Protein AF-A0A951GGM6-F1 (afdb_monomer)

Structure (mmCIF, N/CA/C/O backbone):
data_AF-A0A951GGM6-F1
#
_entry.id   AF-A0A951GGM6-F1
#
loop_
_atom_site.group_PDB
_atom_site.id
_atom_site.type_symbol
_atom_site.label_atom_id
_atom_site.label_alt_id
_atom_site.label_comp_id
_atom_site.label_asym_id
_atom_site.label_entity_id
_atom_site.label_seq_id
_atom_site.pdbx_PDB_ins_code
_atom_site.Cartn_x
_atom_site.Cartn_y
_atom_site.Cartn_z
_atom_site.occupancy
_atom_site.B_iso_or_equiv
_atom_site.auth_seq_id
_atom_site.auth_comp_id
_atom_site.auth_asym_id
_atom_site.auth_atom_id
_atom_site.pdbx_PDB_model_num
ATOM 1 N N . MET A 1 1 ? 19.749 10.725 -26.216 1.00 54.31 1 MET A N 1
ATOM 2 C CA . MET A 1 1 ? 18.373 10.195 -26.106 1.00 54.31 1 MET A CA 1
ATOM 3 C C . MET A 1 1 ? 18.337 9.273 -24.904 1.00 54.31 1 MET A C 1
ATOM 5 O O . MET A 1 1 ? 19.196 8.408 -24.829 1.00 54.31 1 MET A O 1
ATOM 9 N N . ALA A 1 2 ? 17.445 9.496 -23.937 1.00 57.41 2 ALA A N 1
ATOM 10 C CA . ALA A 1 2 ? 17.295 8.562 -22.823 1.00 57.41 2 ALA A CA 1
ATOM 11 C C . ALA A 1 2 ? 16.676 7.263 -23.361 1.00 57.41 2 ALA A C 1
ATOM 13 O O . ALA A 1 2 ? 15.595 7.292 -23.945 1.00 57.41 2 ALA A O 1
ATOM 14 N N . GLU A 1 3 ? 17.410 6.161 -23.221 1.00 61.31 3 GLU A N 1
ATOM 15 C CA . GLU A 1 3 ? 17.021 4.809 -23.633 1.00 61.31 3 GLU A CA 1
ATOM 16 C C . GLU A 1 3 ? 15.601 4.456 -23.146 1.00 61.31 3 GLU A C 1
ATOM 18 O O . GLU A 1 3 ? 15.288 4.731 -21.982 1.00 61.31 3 GLU A O 1
ATOM 23 N N . PRO A 1 4 ? 14.735 3.825 -23.961 1.00 66.69 4 PRO A N 1
ATOM 24 C CA . PRO A 1 4 ? 13.359 3.467 -23.584 1.00 66.69 4 PRO A CA 1
ATOM 25 C C . PRO A 1 4 ? 13.258 2.649 -22.282 1.00 66.69 4 PRO A C 1
ATOM 27 O O . PRO A 1 4 ? 12.290 2.797 -21.533 1.00 66.69 4 PRO A O 1
ATOM 30 N N . TYR A 1 5 ? 14.301 1.889 -21.937 1.00 61.59 5 TYR A N 1
ATOM 31 C CA . TYR A 1 5 ? 14.428 1.183 -20.657 1.00 61.59 5 TYR A CA 1
ATOM 32 C C . TYR A 1 5 ? 14.441 2.105 -19.430 1.00 61.59 5 TYR A C 1
ATOM 34 O O . TYR A 1 5 ? 13.931 1.743 -18.369 1.00 61.59 5 TYR A O 1
ATOM 42 N N . SER A 1 6 ? 15.009 3.306 -19.555 1.00 77.75 6 SER A N 1
ATOM 43 C CA . SER A 1 6 ? 15.087 4.265 -18.448 1.00 77.75 6 SER A CA 1
ATOM 44 C C . SER A 1 6 ? 13.716 4.837 -18.087 1.00 77.75 6 SER A C 1
ATOM 46 O O . SER A 1 6 ? 13.400 4.971 -16.907 1.00 77.75 6 SER A O 1
ATOM 48 N N . ARG A 1 7 ? 12.862 5.090 -19.088 1.00 78.81 7 ARG A N 1
ATOM 49 C CA . ARG A 1 7 ? 11.504 5.604 -18.876 1.00 78.81 7 ARG A CA 1
AT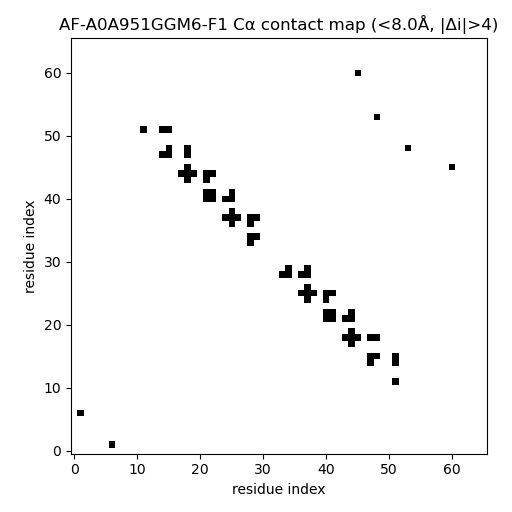OM 50 C C . ARG A 1 7 ? 10.613 4.559 -18.209 1.00 78.81 7 ARG A C 1
ATOM 52 O O . ARG A 1 7 ? 9.970 4.880 -17.218 1.00 78.81 7 ARG A O 1
ATOM 59 N N . LEU A 1 8 ? 10.647 3.316 -18.693 1.00 82.00 8 LEU A N 1
ATOM 60 C CA . LEU A 1 8 ? 9.874 2.214 -18.112 1.00 82.00 8 LEU A CA 1
ATOM 61 C C . LEU A 1 8 ? 10.261 1.951 -16.648 1.00 82.00 8 LEU A C 1
ATOM 63 O O . LEU A 1 8 ? 9.399 1.749 -15.793 1.00 82.00 8 LEU A O 1
ATOM 67 N N . ARG A 1 9 ? 11.563 2.004 -16.334 1.00 83.75 9 ARG A N 1
ATOM 68 C CA . ARG A 1 9 ? 12.053 1.861 -14.956 1.00 83.75 9 ARG A CA 1
ATOM 69 C C . ARG A 1 9 ? 11.558 2.991 -14.054 1.00 83.75 9 ARG A C 1
ATOM 71 O O . ARG A 1 9 ? 11.133 2.723 -12.935 1.00 83.75 9 ARG A O 1
ATOM 78 N N . LEU A 1 10 ? 11.619 4.236 -14.525 1.00 87.06 10 LEU A N 1
ATOM 79 C CA . LEU A 1 10 ? 11.148 5.391 -13.758 1.00 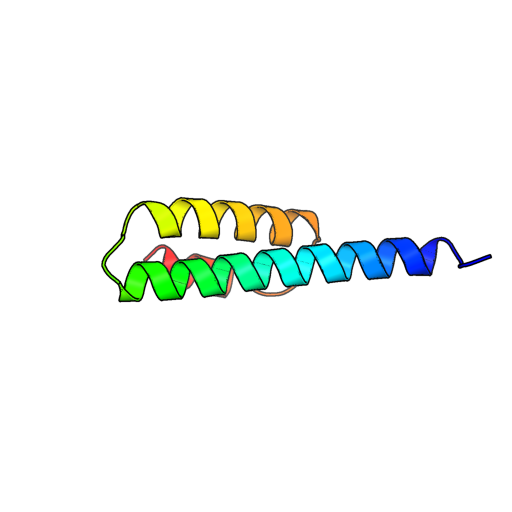87.06 10 LEU A CA 1
ATOM 80 C C . LEU A 1 10 ? 9.636 5.346 -13.532 1.00 87.06 10 LEU A C 1
ATOM 82 O O . LEU A 1 10 ? 9.184 5.650 -12.435 1.00 87.06 10 LEU A O 1
ATOM 86 N N . GLU A 1 11 ? 8.867 4.922 -14.531 1.00 87.75 11 GLU A N 1
ATOM 87 C CA . GLU A 1 11 ? 7.420 4.746 -14.408 1.00 87.75 11 GLU A CA 1
ATOM 88 C C . GLU A 1 11 ? 7.065 3.651 -13.394 1.00 87.75 11 GLU A C 1
ATOM 90 O O . GLU A 1 11 ? 6.246 3.870 -12.502 1.00 87.75 11 GLU A O 1
ATOM 95 N N . THR A 1 12 ? 7.745 2.503 -13.465 1.00 89.06 12 THR A N 1
ATOM 96 C CA . THR A 1 12 ? 7.589 1.397 -12.503 1.00 89.06 12 THR A CA 1
ATOM 97 C C . THR A 1 12 ? 7.906 1.853 -11.076 1.00 89.06 12 THR A C 1
ATOM 99 O O . THR A 1 12 ? 7.162 1.560 -10.136 1.00 89.06 12 THR A O 1
ATOM 102 N N . LEU A 1 13 ? 8.991 2.617 -10.907 1.00 89.94 13 LEU A N 1
ATOM 103 C CA . LEU A 1 13 ? 9.381 3.179 -9.617 1.00 89.94 13 LEU A CA 1
ATOM 104 C C . LEU A 1 13 ? 8.337 4.179 -9.108 1.00 89.94 13 LEU A C 1
ATOM 106 O O . LEU A 1 13 ? 7.891 4.065 -7.971 1.00 89.94 13 LEU A O 1
ATOM 110 N N . ALA A 1 14 ? 7.902 5.119 -9.948 1.00 91.69 14 ALA A N 1
ATOM 111 C CA . ALA A 1 14 ? 6.925 6.137 -9.573 1.00 91.69 14 ALA A CA 1
ATOM 112 C C . ALA A 1 14 ? 5.587 5.519 -9.139 1.00 91.69 14 ALA A C 1
ATOM 114 O O . ALA A 1 14 ? 5.020 5.917 -8.122 1.00 91.69 14 ALA A O 1
ATOM 115 N N . ARG A 1 15 ? 5.108 4.504 -9.867 1.00 91.94 15 ARG A N 1
ATOM 116 C CA . ARG A 1 15 ? 3.892 3.763 -9.511 1.00 91.94 15 ARG A CA 1
ATOM 117 C C . ARG A 1 15 ? 4.056 3.005 -8.187 1.00 91.94 15 ARG A C 1
ATOM 119 O O . ARG A 1 15 ? 3.147 3.033 -7.361 1.00 91.94 15 ARG A O 1
ATOM 126 N N . SER A 1 16 ? 5.223 2.408 -7.939 1.00 87.94 16 SER A N 1
ATOM 127 C CA . SER A 1 16 ? 5.526 1.749 -6.658 1.00 87.94 16 SER A CA 1
ATOM 128 C C . SER A 1 16 ? 5.513 2.734 -5.482 1.00 87.94 16 SER A C 1
ATOM 130 O O . SER A 1 16 ? 4.939 2.443 -4.433 1.00 87.94 16 SER A O 1
ATOM 132 N N . GLU A 1 17 ? 6.110 3.917 -5.649 1.00 93.56 17 GLU A N 1
ATOM 133 C CA . GLU A 1 17 ? 6.110 4.958 -4.613 1.00 93.56 17 GLU A CA 1
ATOM 134 C C . GLU A 1 17 ? 4.706 5.514 -4.345 1.00 93.56 17 GLU A C 1
ATOM 136 O O . GLU A 1 17 ? 4.337 5.728 -3.188 1.00 93.56 17 GLU A O 1
ATOM 141 N N . LEU A 1 18 ? 3.883 5.676 -5.387 1.00 93.69 18 LEU A N 1
ATOM 142 C CA . LEU A 1 18 ? 2.483 6.074 -5.235 1.00 93.69 18 LEU A CA 1
ATOM 143 C C . LEU A 1 18 ? 1.703 5.068 -4.376 1.00 93.69 18 LEU A C 1
ATOM 145 O O . LEU A 1 18 ? 1.022 5.464 -3.427 1.00 93.69 18 LEU A O 1
ATOM 149 N N . ALA A 1 19 ? 1.848 3.771 -4.658 1.00 91.19 19 ALA A N 1
ATOM 150 C CA . ALA A 1 19 ? 1.189 2.720 -3.890 1.00 91.19 19 ALA A CA 1
ATOM 151 C C . ALA A 1 19 ? 1.648 2.707 -2.417 1.00 91.19 19 ALA A C 1
ATOM 153 O O . ALA A 1 19 ? 0.824 2.612 -1.504 1.00 91.19 19 ALA A O 1
ATOM 154 N N . ARG A 1 20 ? 2.948 2.907 -2.145 1.00 89.94 20 ARG A N 1
ATOM 155 C CA . ARG A 1 20 ? 3.470 3.052 -0.769 1.00 89.94 20 ARG A CA 1
ATOM 156 C C . ARG A 1 20 ? 2.894 4.271 -0.039 1.00 89.94 20 ARG A C 1
ATOM 158 O O . ARG A 1 20 ? 2.570 4.186 1.152 1.00 89.94 20 ARG A O 1
ATOM 165 N N . ALA A 1 21 ? 2.736 5.396 -0.733 1.00 94.75 21 ALA A N 1
ATOM 166 C CA . ALA A 1 21 ? 2.137 6.599 -0.162 1.00 94.75 21 ALA A CA 1
ATOM 167 C C . ALA A 1 21 ? 0.654 6.385 0.193 1.00 94.75 21 ALA A C 1
ATOM 169 O O . ALA A 1 21 ? 0.207 6.813 1.261 1.00 94.75 21 ALA A O 1
ATOM 170 N N . MET A 1 22 ? -0.098 5.671 -0.652 1.00 92.38 22 MET A N 1
ATOM 171 C CA . MET A 1 22 ? -1.493 5.295 -0.385 1.00 92.38 2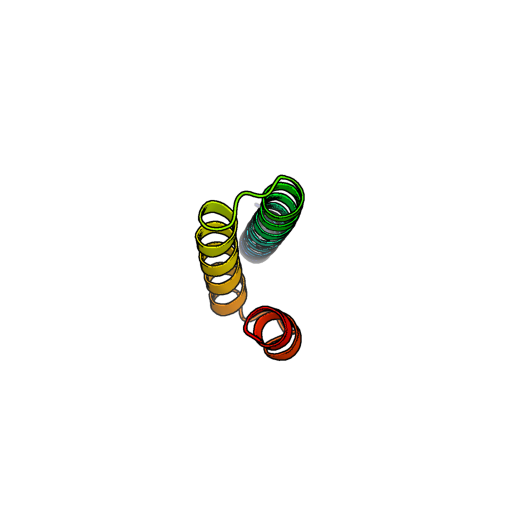2 MET A CA 1
ATOM 172 C C . MET A 1 22 ? -1.621 4.418 0.869 1.00 92.38 22 MET A C 1
ATOM 174 O O . MET A 1 22 ? -2.441 4.725 1.737 1.00 92.38 22 MET A O 1
ATOM 178 N N . VAL A 1 23 ? -0.763 3.401 1.026 1.00 90.88 23 VAL A N 1
ATOM 179 C CA . VAL A 1 23 ? -0.712 2.550 2.233 1.00 90.88 23 VAL A CA 1
ATOM 180 C C . VAL A 1 23 ? -0.420 3.377 3.487 1.00 90.88 23 VAL A C 1
ATOM 182 O O . VAL A 1 23 ? -1.114 3.250 4.496 1.00 90.88 23 VAL A O 1
ATOM 185 N N . THR A 1 24 ? 0.567 4.274 3.420 1.00 92.25 24 THR A N 1
ATOM 186 C CA . THR A 1 24 ? 0.918 5.159 4.544 1.00 92.25 24 THR A CA 1
ATOM 187 C C . THR A 1 24 ? -0.264 6.049 4.939 1.00 92.25 24 THR A C 1
ATOM 189 O O . THR A 1 24 ? -0.596 6.175 6.118 1.00 92.25 24 THR A O 1
ATOM 192 N N . ARG A 1 25 ? -0.962 6.628 3.957 1.00 92.06 25 ARG A N 1
ATOM 193 C CA . ARG A 1 25 ? -2.154 7.453 4.193 1.00 92.06 25 ARG A CA 1
ATOM 194 C C . ARG A 1 25 ? -3.309 6.646 4.786 1.00 92.06 25 ARG A C 1
ATOM 196 O O . ARG A 1 25 ? -4.010 7.157 5.658 1.00 92.06 25 ARG A O 1
ATOM 203 N N . ALA A 1 26 ? -3.511 5.411 4.331 1.00 89.69 26 ALA A N 1
ATOM 204 C CA . ALA A 1 26 ? -4.520 4.515 4.882 1.00 89.69 26 ALA A CA 1
ATOM 205 C C . ALA A 1 26 ? -4.249 4.224 6.367 1.00 89.69 26 ALA A C 1
ATOM 207 O O . ALA A 1 26 ? -5.158 4.368 7.181 1.00 89.69 26 ALA A O 1
ATOM 208 N N . ALA A 1 27 ? -2.999 3.921 6.734 1.00 88.12 27 ALA A N 1
ATOM 209 C CA . ALA A 1 27 ? -2.593 3.702 8.123 1.00 88.12 27 ALA A CA 1
ATOM 210 C C . ALA A 1 27 ? -2.839 4.931 9.017 1.00 88.12 27 ALA A C 1
ATOM 212 O O . ALA A 1 27 ? -3.393 4.800 10.107 1.00 88.12 27 ALA A O 1
ATOM 213 N N . LEU A 1 28 ? -2.503 6.137 8.543 1.00 91.88 28 LEU A N 1
ATOM 214 C CA . LEU A 1 28 ? -2.774 7.376 9.286 1.00 91.88 28 LEU A CA 1
ATOM 215 C C . LEU A 1 28 ? -4.276 7.611 9.500 1.00 91.88 28 LEU A C 1
ATOM 217 O O . LEU A 1 28 ? -4.687 8.064 10.564 1.00 91.88 28 LEU A O 1
ATOM 221 N N . ARG A 1 29 ? -5.107 7.284 8.505 1.00 88.12 29 ARG A N 1
ATOM 222 C CA . ARG A 1 29 ? -6.569 7.421 8.597 1.00 88.12 29 ARG A CA 1
ATOM 223 C C . ARG A 1 29 ? -7.196 6.403 9.544 1.00 88.12 29 ARG A C 1
ATOM 225 O O . ARG A 1 29 ? -8.049 6.787 10.338 1.00 88.12 29 ARG A O 1
ATOM 232 N N . GLN A 1 30 ? -6.716 5.159 9.528 1.00 86.00 30 GLN A N 1
ATOM 233 C CA . GLN A 1 30 ? -7.120 4.151 10.514 1.00 86.00 30 GLN A CA 1
ATOM 234 C C . GLN A 1 30 ? -6.767 4.595 11.936 1.00 86.00 30 GLN A C 1
ATOM 236 O O . GLN A 1 30 ? -7.609 4.513 12.825 1.00 86.00 30 GLN A O 1
ATOM 241 N N . ALA A 1 31 ? -5.557 5.130 12.144 1.00 89.12 31 ALA A N 1
ATOM 242 C CA . ALA A 1 31 ? -5.138 5.661 13.441 1.00 89.12 31 ALA A CA 1
ATOM 243 C C . ALA A 1 31 ? -5.998 6.853 13.908 1.00 89.12 31 ALA A C 1
ATOM 245 O O . ALA A 1 31 ? -6.158 7.060 15.107 1.00 89.12 31 ALA A O 1
ATOM 246 N N . ALA A 1 32 ? -6.582 7.607 12.972 1.00 90.25 32 ALA A N 1
ATOM 247 C CA . ALA A 1 32 ? -7.513 8.701 13.246 1.00 90.25 32 ALA A CA 1
ATOM 248 C C . ALA A 1 32 ? -8.983 8.252 13.410 1.00 90.25 32 ALA A C 1
ATOM 250 O O . ALA A 1 32 ? -9.855 9.099 13.600 1.00 90.25 32 ALA A O 1
ATOM 251 N N . GLY A 1 33 ? -9.274 6.947 13.334 1.00 87.69 33 GLY A N 1
ATOM 252 C CA . GLY A 1 33 ? -10.619 6.390 13.515 1.00 87.69 33 GLY A CA 1
ATOM 253 C C . GLY A 1 33 ? -11.514 6.409 12.270 1.00 87.69 33 GLY A C 1
ATOM 254 O O . GLY A 1 33 ? -12.689 6.061 12.364 1.00 87.69 33 GLY A O 1
ATOM 255 N N . ASP A 1 34 ? -10.989 6.778 11.098 1.00 78.81 34 ASP A N 1
ATOM 256 C CA . ASP A 1 34 ? -11.706 6.652 9.824 1.00 78.81 34 ASP A CA 1
ATOM 257 C C . ASP A 1 34 ? -11.529 5.228 9.289 1.00 78.81 34 ASP A C 1
ATOM 259 O O . ASP A 1 34 ? -10.410 4.798 9.019 1.00 78.81 34 ASP A O 1
ATOM 263 N N . ILE A 1 35 ? -12.629 4.485 9.153 1.00 69.50 35 ILE A N 1
ATOM 264 C CA . ILE A 1 35 ? -12.620 3.060 8.776 1.00 69.50 35 ILE A CA 1
ATOM 265 C C . ILE A 1 35 ? -12.974 2.856 7.293 1.00 69.50 35 ILE A C 1
ATOM 267 O O . ILE A 1 35 ? -12.574 1.859 6.687 1.00 69.50 35 ILE A O 1
ATOM 271 N N . ALA A 1 36 ? -13.693 3.796 6.670 1.00 75.62 36 ALA A N 1
ATOM 272 C CA . ALA A 1 36 ? -14.157 3.655 5.289 1.00 75.62 36 ALA A CA 1
ATOM 273 C C . ALA A 1 36 ? -13.102 4.131 4.283 1.00 75.62 36 ALA A C 1
ATOM 275 O O . ALA A 1 36 ? -12.803 3.437 3.308 1.00 75.62 36 ALA A O 1
ATOM 276 N N . ALA A 1 37 ? -12.486 5.285 4.537 1.00 75.38 37 ALA A N 1
ATOM 277 C CA . ALA A 1 37 ? -11.523 5.866 3.614 1.00 75.38 37 ALA A CA 1
ATOM 278 C C . ALA A 1 37 ? -10.182 5.106 3.485 1.00 75.38 37 ALA A C 1
ATOM 280 O O . ALA A 1 37 ? -9.564 5.198 2.422 1.00 75.38 37 ALA A O 1
ATOM 281 N N . PRO A 1 38 ? -9.698 4.348 4.489 1.00 78.88 38 PRO A N 1
ATOM 282 C CA . PRO A 1 38 ? -8.524 3.494 4.323 1.00 78.88 38 PRO A CA 1
ATOM 283 C C . PRO A 1 38 ? -8.738 2.320 3.369 1.00 78.88 38 PRO A C 1
ATOM 285 O O . PRO A 1 38 ? -7.787 1.924 2.709 1.00 78.88 38 PRO A O 1
ATOM 288 N N . ARG A 1 39 ? -9.951 1.754 3.285 1.00 83.00 39 ARG A N 1
ATOM 289 C CA . ARG A 1 39 ? -10.212 0.559 2.456 1.00 83.00 39 ARG A CA 1
ATOM 290 C C . ARG A 1 39 ? -10.024 0.863 0.974 1.00 83.00 39 ARG A C 1
ATOM 292 O O . ARG A 1 39 ? -9.281 0.155 0.311 1.00 83.00 39 ARG A O 1
ATOM 299 N N . LEU A 1 40 ? -10.586 1.978 0.508 1.00 88.69 40 LEU 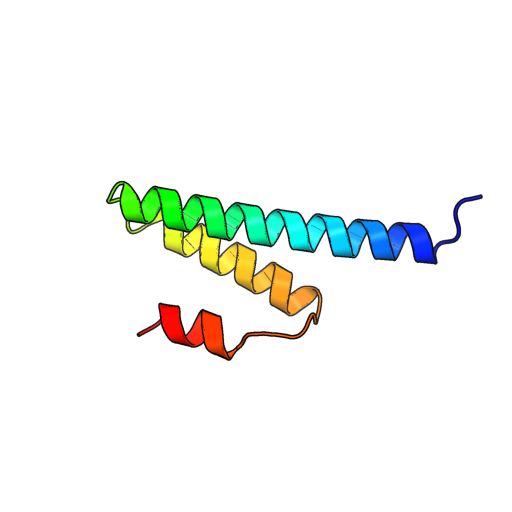A N 1
ATOM 300 C CA . LEU A 1 40 ? -10.411 2.453 -0.869 1.00 88.69 40 LEU A CA 1
ATOM 301 C C . LEU A 1 40 ? -8.933 2.696 -1.210 1.00 88.69 40 LEU A C 1
ATOM 303 O O . LEU A 1 40 ? -8.455 2.240 -2.241 1.00 88.69 40 LEU A O 1
ATOM 307 N N . LEU A 1 41 ? -8.185 3.343 -0.307 1.00 87.12 41 LEU A N 1
ATOM 308 C CA . LEU A 1 41 ? -6.750 3.592 -0.498 1.00 87.12 41 LEU A CA 1
ATOM 309 C C . LEU A 1 41 ? -5.929 2.296 -0.565 1.00 87.12 41 LEU A C 1
ATOM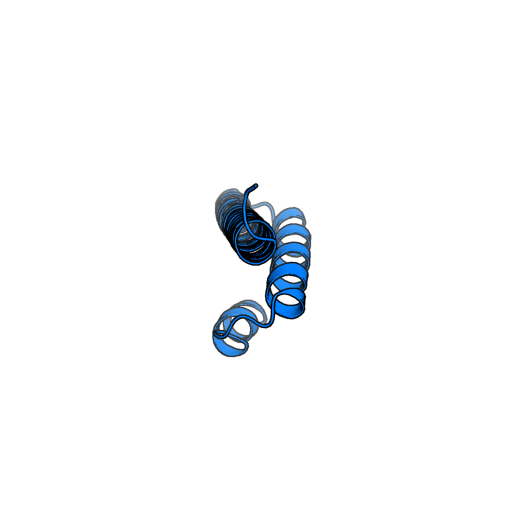 311 O O . LEU A 1 41 ? -4.949 2.227 -1.303 1.00 87.12 41 LEU A O 1
ATOM 315 N N . LEU A 1 42 ? -6.303 1.281 0.216 1.00 87.88 42 LEU A N 1
ATOM 316 C CA . LEU A 1 42 ? -5.633 -0.018 0.204 1.00 87.88 42 LEU A CA 1
ATOM 317 C C . LEU A 1 42 ? -5.975 -0.830 -1.048 1.00 87.88 42 LEU A C 1
ATOM 319 O O . LEU A 1 42 ? -5.083 -1.477 -1.591 1.00 87.88 42 LEU A O 1
ATOM 323 N N . ASP A 1 43 ? -7.221 -0.779 -1.523 1.00 91.12 43 ASP A N 1
ATOM 324 C CA . ASP A 1 43 ? -7.634 -1.463 -2.751 1.00 91.12 43 ASP A CA 1
ATOM 325 C C . ASP A 1 43 ? -6.943 -0.852 -3.988 1.00 91.12 43 ASP A C 1
ATOM 327 O O . ASP A 1 43 ? -6.428 -1.589 -4.829 1.00 91.12 43 ASP A O 1
ATOM 331 N N . GLU A 1 44 ? -6.829 0.479 -4.062 1.00 91.19 44 GLU A N 1
ATOM 332 C CA . GLU A 1 44 ? -6.079 1.169 -5.125 1.00 91.19 44 GLU A CA 1
ATOM 333 C C . GLU A 1 44 ? -4.578 0.841 -5.084 1.00 91.19 44 GLU A C 1
ATOM 335 O O . GLU A 1 44 ? -3.978 0.523 -6.114 1.00 91.19 44 GLU A O 1
ATOM 340 N N . ALA A 1 45 ? -3.962 0.848 -3.896 1.00 89.69 45 ALA A N 1
ATOM 341 C CA . ALA A 1 45 ? -2.559 0.465 -3.744 1.00 89.69 45 ALA A CA 1
ATOM 342 C C . ALA A 1 45 ? -2.316 -0.997 -4.157 1.00 89.69 45 ALA A C 1
ATOM 344 O O . ALA A 1 45 ? -1.321 -1.301 -4.817 1.00 89.69 45 ALA A O 1
ATOM 345 N N . ALA A 1 46 ? -3.233 -1.900 -3.795 1.00 89.50 46 ALA A N 1
ATOM 346 C CA . ALA A 1 46 ? -3.151 -3.312 -4.146 1.00 89.50 46 ALA A CA 1
ATOM 347 C C . ALA A 1 46 ? -3.246 -3.535 -5.661 1.00 89.50 46 ALA A C 1
ATOM 349 O O . ALA A 1 46 ? -2.466 -4.322 -6.196 1.00 89.50 46 ALA A O 1
ATOM 350 N N . ALA A 1 47 ? -4.137 -2.823 -6.358 1.00 90.56 47 ALA A N 1
ATOM 351 C CA . ALA A 1 47 ? -4.234 -2.888 -7.815 1.00 90.56 47 ALA A CA 1
ATOM 352 C C . ALA A 1 47 ? -2.921 -2.457 -8.489 1.00 90.56 47 ALA A C 1
ATOM 354 O O . ALA A 1 47 ? -2.424 -3.149 -9.375 1.00 90.56 47 ALA A O 1
ATOM 355 N N . ILE A 1 48 ? -2.290 -1.377 -8.009 1.00 88.31 48 ILE A N 1
ATOM 356 C CA . ILE A 1 48 ? -1.004 -0.917 -8.551 1.00 88.31 48 ILE A CA 1
ATOM 357 C C . ILE A 1 48 ? 0.088 -1.975 -8.363 1.00 88.31 48 ILE A C 1
ATOM 359 O O . ILE A 1 48 ? 0.816 -2.265 -9.311 1.00 88.31 48 ILE A O 1
ATOM 363 N N . PHE A 1 49 ? 0.207 -2.576 -7.175 1.00 85.25 49 PHE A N 1
ATOM 364 C CA . PHE A 1 49 ? 1.201 -3.629 -6.943 1.00 85.25 49 PHE A CA 1
ATOM 365 C C . PHE A 1 49 ? 0.944 -4.883 -7.789 1.00 85.25 49 PHE A C 1
ATOM 367 O O . PHE A 1 49 ? 1.896 -5.470 -8.303 1.00 85.25 49 PHE A O 1
ATOM 374 N N . GLN A 1 50 ? -0.323 -5.264 -7.985 1.00 86.75 50 GLN A N 1
ATOM 375 C CA . GLN A 1 50 ? -0.697 -6.375 -8.866 1.00 86.75 50 GLN A CA 1
ATOM 376 C C . GLN A 1 50 ? -0.321 -6.094 -10.326 1.00 86.75 50 GLN A C 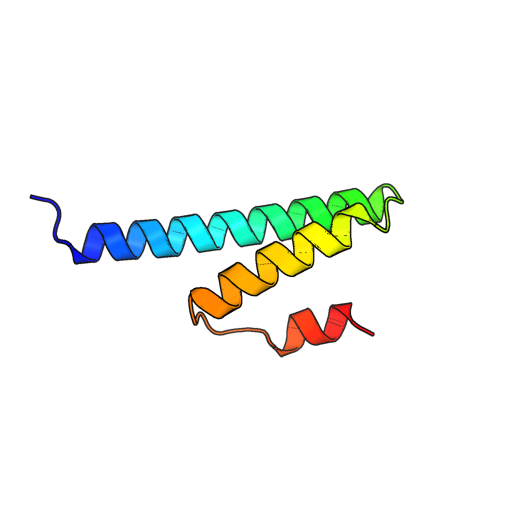1
ATOM 378 O O . GLN A 1 50 ? 0.263 -6.953 -10.981 1.00 86.75 50 GLN A O 1
ATOM 383 N N . GLU A 1 51 ? -0.597 -4.886 -10.822 1.00 86.69 51 GLU A N 1
ATOM 384 C CA . GLU A 1 51 ? -0.275 -4.478 -12.194 1.00 86.69 51 GLU A CA 1
ATOM 385 C C . GLU A 1 51 ? 1.235 -4.379 -12.454 1.00 86.69 51 GLU A C 1
ATOM 387 O O . GLU A 1 51 ? 1.689 -4.674 -13.558 1.00 86.69 51 GLU A O 1
ATOM 392 N N . LEU A 1 52 ? 2.030 -3.982 -11.455 1.00 84.94 52 LEU A N 1
ATOM 393 C CA . LEU A 1 52 ? 3.488 -3.889 -11.582 1.00 84.94 52 LEU A CA 1
ATOM 394 C C . LEU A 1 52 ? 4.193 -5.252 -11.530 1.00 84.94 52 LEU A C 1
ATOM 396 O O . LEU A 1 52 ? 5.386 -5.325 -11.827 1.00 84.94 52 LEU A O 1
ATOM 400 N N . GLY A 1 53 ? 3.490 -6.324 -11.143 1.00 73.31 53 GLY A N 1
ATOM 401 C CA . GLY A 1 53 ? 4.049 -7.678 -11.054 1.00 73.31 53 GLY A CA 1
AT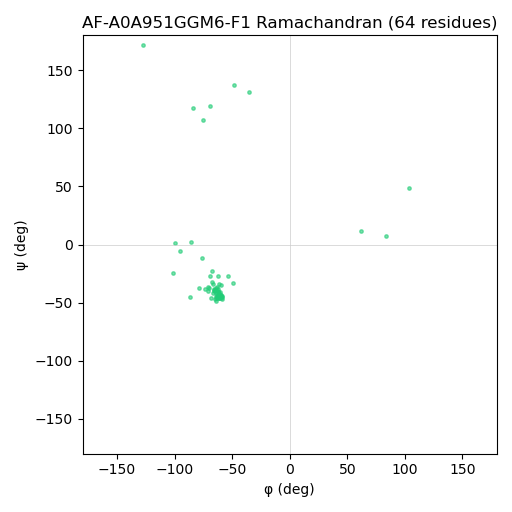OM 402 C C . GLY A 1 53 ? 5.198 -7.820 -10.047 1.00 73.31 53 GLY A C 1
ATOM 403 O O . GLY A 1 53 ? 5.898 -8.833 -10.048 1.00 73.31 53 GLY A O 1
ATOM 404 N N . THR A 1 54 ? 5.425 -6.815 -9.199 1.00 56.75 54 THR A N 1
ATOM 405 C CA . THR A 1 54 ? 6.495 -6.827 -8.204 1.00 56.75 54 THR A CA 1
ATOM 406 C C . THR A 1 54 ? 6.106 -7.735 -7.040 1.00 56.75 54 THR A C 1
ATOM 408 O O . THR A 1 54 ? 5.253 -7.370 -6.233 1.00 56.75 54 THR A O 1
ATOM 411 N N . LEU A 1 55 ? 6.762 -8.903 -6.968 1.00 57.38 55 LEU A N 1
ATOM 412 C CA . LEU A 1 55 ? 7.106 -9.614 -5.725 1.00 57.38 55 LEU A CA 1
ATOM 413 C C . LEU A 1 55 ? 7.445 -8.573 -4.636 1.00 57.38 55 LEU A C 1
ATOM 415 O O . LEU A 1 55 ? 8.218 -7.659 -4.908 1.00 57.38 55 LEU A O 1
ATOM 419 N N . ASP A 1 56 ? 6.936 -8.582 -3.412 1.00 45.53 56 ASP A N 1
ATOM 420 C CA . ASP A 1 56 ? 6.370 -9.628 -2.571 1.00 45.53 56 ASP A CA 1
ATOM 421 C C . ASP A 1 56 ? 4.974 -9.221 -2.055 1.00 45.53 56 ASP A C 1
ATOM 423 O O . ASP A 1 56 ? 4.594 -8.061 -2.127 1.00 45.53 56 ASP A O 1
ATOM 427 N N . GLU A 1 57 ? 4.268 -10.160 -1.416 1.00 44.75 57 GLU A N 1
ATOM 428 C CA . GLU A 1 57 ? 3.168 -9.916 -0.459 1.00 44.75 57 GLU A CA 1
ATOM 429 C C . GLU A 1 57 ? 1.694 -10.116 -0.895 1.00 44.75 57 GLU A C 1
ATOM 431 O O . GLU A 1 57 ? 0.816 -9.378 -0.435 1.00 44.75 57 GLU A O 1
ATOM 436 N N . PRO A 1 58 ? 1.321 -11.247 -1.529 1.00 50.91 58 PRO A N 1
ATOM 437 C CA . PRO A 1 58 ? 0.032 -11.866 -1.191 1.00 50.91 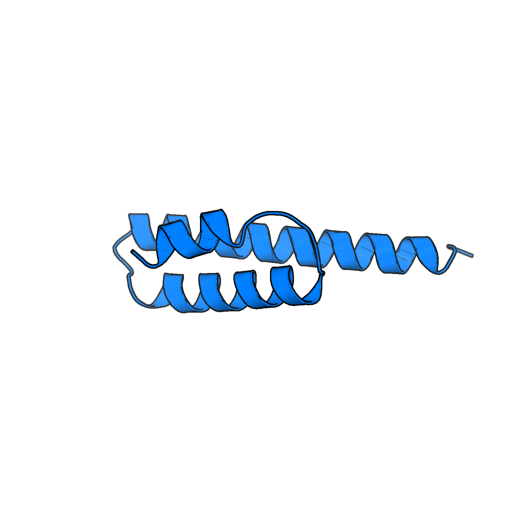58 PRO A CA 1
ATOM 438 C C . PRO A 1 58 ? -0.118 -12.017 0.342 1.00 50.91 58 PRO A C 1
ATOM 440 O O . PRO A 1 58 ? -1.198 -11.841 0.901 1.00 50.91 58 PRO A O 1
ATOM 443 N N . THR A 1 59 ? 1.000 -12.251 1.044 1.00 49.03 59 THR A N 1
ATOM 444 C CA . THR A 1 59 ? 1.077 -12.487 2.492 1.00 49.03 59 THR A CA 1
ATOM 445 C C . THR A 1 59 ? 0.810 -11.253 3.365 1.00 49.03 59 THR A C 1
ATOM 447 O O . THR A 1 59 ? 0.173 -11.399 4.409 1.00 49.03 59 THR A O 1
ATOM 450 N N . ARG A 1 60 ? 1.234 -10.028 2.994 1.00 50.41 60 ARG A N 1
ATOM 451 C CA . ARG A 1 60 ? 0.885 -8.840 3.808 1.00 50.41 60 ARG A CA 1
ATOM 452 C C . ARG A 1 60 ? -0.528 -8.374 3.542 1.00 5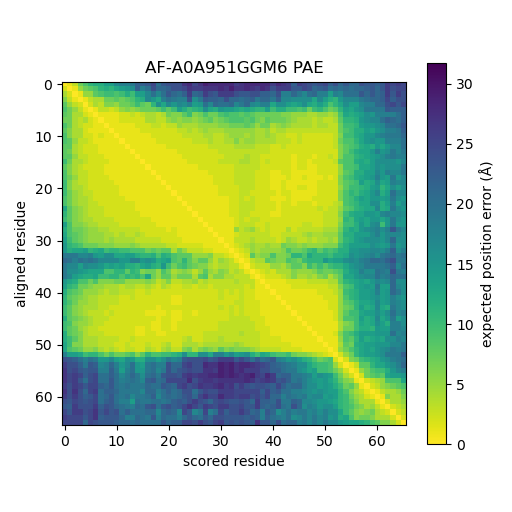0.41 60 ARG A C 1
ATOM 454 O O . ARG A 1 60 ? -1.191 -8.049 4.514 1.00 50.41 60 ARG A O 1
ATOM 461 N N . VAL A 1 61 ? -1.034 -8.419 2.310 1.00 51.00 61 VAL A N 1
ATOM 462 C CA . VAL A 1 61 ? -2.440 -8.056 2.046 1.00 51.00 61 VAL A CA 1
ATOM 463 C C . VAL A 1 61 ? -3.403 -9.039 2.725 1.00 51.00 61 VAL A C 1
ATOM 465 O O . VAL A 1 61 ? -4.384 -8.606 3.327 1.00 51.00 61 VAL A O 1
ATOM 468 N N . ALA A 1 62 ? -3.087 -10.341 2.739 1.00 54.72 62 ALA A N 1
ATOM 469 C CA . ALA A 1 62 ? -3.863 -11.338 3.482 1.00 54.72 62 ALA A CA 1
ATOM 470 C C . ALA A 1 62 ? -3.920 -11.045 4.993 1.00 54.72 62 ALA A C 1
ATOM 472 O O . ALA A 1 62 ? -4.958 -11.249 5.617 1.00 54.72 62 ALA A O 1
ATOM 473 N N . ARG A 1 63 ? -2.846 -10.490 5.573 1.00 50.97 63 ARG A N 1
ATOM 474 C CA . ARG A 1 63 ? -2.793 -10.107 6.993 1.00 50.97 63 ARG A CA 1
ATOM 475 C C . ARG A 1 63 ? -3.729 -8.943 7.355 1.00 50.97 63 ARG A C 1
ATOM 477 O O . ARG A 1 63 ? -4.089 -8.826 8.518 1.00 50.97 63 ARG A O 1
ATOM 484 N N . TRP A 1 64 ? -4.132 -8.103 6.399 1.00 52.00 64 TRP A N 1
ATOM 485 C CA . TRP A 1 64 ? -5.044 -6.968 6.638 1.00 52.00 64 TRP A CA 1
ATOM 486 C C . TRP A 1 64 ? -6.520 -7.285 6.349 1.00 52.00 64 TRP A C 1
ATOM 488 O O . TRP A 1 64 ? -7.378 -6.435 6.579 1.00 52.00 64 TRP A O 1
ATOM 498 N N . ARG A 1 65 ? -6.825 -8.480 5.823 1.00 49.22 65 ARG A N 1
ATOM 499 C CA . ARG A 1 65 ? -8.199 -8.945 5.558 1.00 49.22 65 ARG A CA 1
ATOM 500 C C . ARG A 1 65 ? -8.756 -9.891 6.636 1.00 49.22 65 ARG A C 1
ATOM 502 O O . ARG A 1 65 ? -9.884 -10.350 6.470 1.00 49.22 65 ARG A O 1
ATOM 509 N N . GLY A 1 66 ? -7.985 -10.179 7.690 1.00 40.88 66 GLY A N 1
ATOM 510 C CA . GLY A 1 66 ? -8.401 -10.953 8.869 1.00 40.88 66 GLY A CA 1
ATOM 511 C C . GLY A 1 66 ? -8.799 -10.064 10.034 1.00 40.88 66 GLY A C 1
ATOM 512 O O . GLY A 1 66 ? -8.116 -9.034 10.229 1.00 40.88 66 GLY A O 1
#

Radius of gyration: 14.13 Å; Cα contacts (8 Å, |Δi|>4): 37; chains: 1; bounding box: 32×23×40 Å

pLDDT: mean 77.67, std 16.17, range [40.88, 94.75]

Nearest PDB structures (foldseek):
  2hr5-assembly1_A  TM=6.675E-01  e=3.447E+00  Pyrococcus furiosus

Foldseek 3Di:
DPPPVVVVVVVLVVLLVQLVVLQVVLVVCVVVVNDPSSVVSNVSSVVSCVVSVDDDDVPVVVVVVD

Solvent-accessible surface area (backbone atoms only — not comparable to full-atom values): 3774 Å² total; per-residue (Å²): 130,86,55,73,69,59,57,55,52,50,50,54,48,52,52,51,52,52,26,52,49,30,44,54,52,19,53,56,33,45,77,70,71,40,74,67,71,23,52,58,31,42,54,54,22,47,50,49,45,60,73,67,65,56,85,80,50,76,66,58,56,54,62,73,77,107

Sequence (66 aa):
MAEPYSRLRLETLARSELARAMVTRAALRQAAGDIAAPRLLLDEAAAIFQELGTLDEPTRVARWRG

Secondary structure (DSSP, 8-state):
---HHHHHHHHHHHHHHHHHHHHHHHHHHHHTT--SHHHHHHHHHHHHHHHHT----HHHHHHT--

Mean predicted aligned error: 9.24 Å